Protein AF-A0A7Y6Y2T9-F1 (afdb_monomer_lite)

Foldseek 3Di:
DPVVVVVVVVVVVVVVVVVVVVVVVVVVVVVVVVVVVVVVVVVVVVVVVVVVVVVVVVVVVVVVVVVVVVVVVVVVVLVVVLVVLVVVLVVLVVQLVVCVVVVNDCPHPVNVVSVVVNVVSVVVSVVSDD

Radius of gyration: 46.27 Å; chains: 1; bounding box: 93×31×123 Å

Structure (mmCIF, N/CA/C/O backbone):
data_AF-A0A7Y6Y2T9-F1
#
_entry.id   AF-A0A7Y6Y2T9-F1
#
loop_
_atom_site.group_PDB
_atom_site.id
_atom_site.type_symbol
_atom_site.label_atom_id
_atom_site.label_alt_id
_atom_site.label_comp_id
_atom_site.label_asym_id
_atom_site.label_entity_id
_atom_site.label_seq_id
_atom_site.pdbx_PDB_ins_code
_atom_site.Cartn_x
_atom_site.Cartn_y
_atom_site.Cartn_z
_atom_site.occupancy
_atom_site.B_iso_or_equiv
_atom_site.auth_seq_id
_atom_site.auth_comp_id
_atom_site.auth_asym_id
_atom_site.auth_atom_id
_atom_site.pdbx_PDB_model_num
ATOM 1 N N . MET A 1 1 ? 58.666 22.215 -73.761 1.00 49.84 1 MET A N 1
ATOM 2 C CA . MET A 1 1 ? 58.352 21.334 -72.612 1.00 49.84 1 MET A CA 1
ATOM 3 C C . MET A 1 1 ? 57.635 22.108 -71.492 1.00 49.84 1 MET A C 1
ATOM 5 O O . MET A 1 1 ? 58.223 22.338 -70.449 1.00 49.84 1 MET A O 1
ATOM 9 N N . ARG A 1 2 ? 56.388 22.570 -71.685 1.00 51.31 2 ARG A N 1
ATOM 10 C CA . ARG A 1 2 ? 55.619 23.278 -70.624 1.00 51.31 2 ARG A CA 1
ATOM 11 C C . ARG A 1 2 ? 54.288 22.607 -70.254 1.00 51.31 2 ARG A C 1
ATOM 13 O O . ARG A 1 2 ? 53.759 22.873 -69.186 1.00 51.31 2 ARG A O 1
ATOM 20 N N . TYR A 1 3 ? 53.794 21.682 -71.077 1.00 51.81 3 TYR A N 1
ATOM 21 C CA . TYR A 1 3 ? 52.512 21.001 -70.852 1.00 51.81 3 TYR A CA 1
ATOM 22 C C . TYR A 1 3 ? 52.585 19.809 -69.883 1.00 51.81 3 TYR A C 1
ATOM 24 O O . TYR A 1 3 ? 51.581 19.461 -69.273 1.00 51.81 3 TYR A O 1
ATOM 32 N N . ALA A 1 4 ? 53.769 19.220 -69.675 1.00 56.66 4 ALA A N 1
ATOM 33 C CA . ALA A 1 4 ? 53.930 18.073 -68.776 1.00 56.66 4 ALA A CA 1
ATOM 34 C C . ALA A 1 4 ? 53.743 18.435 -67.288 1.00 56.66 4 ALA A C 1
ATOM 36 O O . ALA A 1 4 ? 53.285 17.609 -66.508 1.00 56.66 4 ALA A O 1
ATOM 37 N N . SER A 1 5 ? 54.047 19.677 -66.891 1.00 58.44 5 SER A N 1
ATOM 38 C CA . SER A 1 5 ? 53.971 20.107 -65.487 1.00 58.44 5 SER A CA 1
ATOM 39 C C . SER A 1 5 ? 52.534 20.402 -65.032 1.00 58.44 5 SER A C 1
ATOM 41 O O . SER A 1 5 ? 52.170 20.06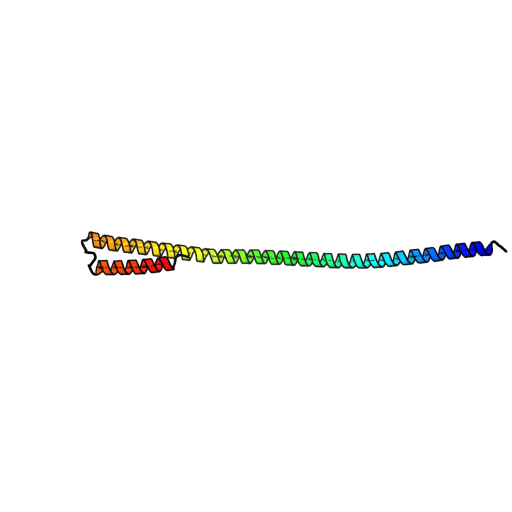2 -63.909 1.00 58.44 5 SER A O 1
ATOM 43 N N . ALA A 1 6 ? 51.689 20.944 -65.916 1.00 59.59 6 ALA A N 1
ATOM 44 C CA . ALA A 1 6 ? 50.287 21.232 -65.603 1.00 59.59 6 ALA A CA 1
ATOM 45 C C . ALA A 1 6 ? 49.435 19.955 -65.478 1.00 59.59 6 ALA A C 1
ATOM 47 O O . ALA A 1 6 ? 48.591 19.863 -64.590 1.00 59.59 6 ALA A O 1
ATOM 48 N N . ALA A 1 7 ? 49.687 18.950 -66.325 1.00 60.97 7 ALA A N 1
ATOM 49 C CA . ALA A 1 7 ? 48.989 17.667 -66.251 1.00 60.97 7 ALA A CA 1
ATOM 50 C C . ALA A 1 7 ? 49.335 16.897 -64.965 1.00 60.97 7 ALA A C 1
ATOM 52 O O . ALA A 1 7 ? 48.451 16.309 -64.346 1.00 60.97 7 ALA A O 1
ATOM 53 N N . LEU A 1 8 ? 50.600 16.962 -64.528 1.00 59.34 8 LEU A N 1
ATOM 54 C CA . LEU A 1 8 ? 51.046 16.331 -63.287 1.00 59.34 8 LEU A CA 1
ATOM 55 C C . LEU A 1 8 ? 50.390 16.984 -62.061 1.00 59.34 8 LEU A C 1
ATOM 57 O O . LEU A 1 8 ? 49.841 16.281 -61.227 1.00 59.34 8 LEU A O 1
ATOM 61 N N . LEU A 1 9 ? 50.364 18.321 -61.988 1.00 60.91 9 LEU A N 1
ATOM 62 C CA . LEU A 1 9 ? 49.712 19.062 -60.898 1.00 60.91 9 LEU A CA 1
ATOM 63 C C . LEU A 1 9 ? 48.207 18.774 -60.801 1.00 60.91 9 LEU A C 1
ATOM 65 O O . LEU A 1 9 ? 47.683 18.614 -59.701 1.00 60.91 9 LEU A O 1
ATOM 69 N N . CYS A 1 10 ? 47.522 18.671 -61.942 1.00 61.00 10 CYS A N 1
ATOM 70 C CA . CYS A 1 10 ? 46.091 18.372 -61.979 1.00 61.00 10 CYS A CA 1
ATOM 71 C C . CYS A 1 10 ? 45.798 16.932 -61.518 1.00 61.00 10 CYS A C 1
ATOM 73 O O . CYS A 1 10 ? 44.870 16.706 -60.744 1.00 61.00 10 CYS A O 1
ATOM 75 N N . ALA A 1 11 ? 46.628 15.963 -61.923 1.00 61.50 11 ALA A N 1
ATOM 76 C CA . ALA A 1 11 ? 46.507 14.576 -61.480 1.00 61.50 11 ALA A CA 1
ATOM 77 C C . ALA A 1 11 ? 46.762 14.424 -59.970 1.00 61.50 11 ALA A C 1
ATOM 79 O O . ALA A 1 11 ? 46.001 13.734 -59.294 1.00 61.50 11 ALA A O 1
ATOM 80 N N . THR A 1 12 ? 47.770 15.110 -59.421 1.00 61.84 12 THR A N 1
ATOM 81 C CA . THR A 1 12 ? 48.061 15.058 -57.981 1.00 61.84 12 THR A CA 1
ATOM 82 C C . THR A 1 12 ? 46.938 15.686 -57.155 1.00 61.84 12 THR A C 1
ATOM 84 O O . THR A 1 12 ? 46.525 15.092 -56.166 1.00 61.84 12 THR A O 1
ATOM 87 N N . LEU A 1 13 ? 46.388 16.830 -57.584 1.00 59.00 13 LEU A N 1
ATOM 88 C CA . LEU A 1 13 ? 45.273 17.501 -56.896 1.00 59.00 13 LEU A CA 1
ATOM 89 C C . LEU A 1 13 ? 43.987 16.664 -56.889 1.00 59.00 13 LEU A C 1
ATOM 91 O O . LEU A 1 13 ? 43.281 16.621 -55.881 1.00 59.00 13 LEU A O 1
ATOM 95 N N . MET A 1 14 ? 43.688 15.983 -57.998 1.00 62.28 14 MET A N 1
ATOM 96 C CA . MET A 1 14 ? 42.540 15.077 -58.075 1.00 62.28 14 MET A CA 1
ATOM 97 C C . MET A 1 14 ? 42.717 13.879 -57.133 1.00 62.28 14 MET A C 1
ATOM 99 O O . MET A 1 14 ? 41.784 13.543 -56.409 1.00 62.28 14 MET A O 1
ATOM 103 N N . PHE A 1 15 ? 43.916 13.288 -57.080 1.00 56.91 15 PHE A N 1
ATOM 104 C CA . PHE A 1 15 ? 44.201 12.113 -56.250 1.00 56.91 15 PHE A CA 1
ATOM 105 C C . PHE A 1 15 ? 44.190 12.431 -54.745 1.00 56.91 15 PHE A C 1
ATOM 107 O O . PHE A 1 15 ? 43.646 11.662 -53.949 1.00 56.91 15 PHE A O 1
ATOM 114 N N . THR A 1 16 ? 44.738 13.585 -54.344 1.00 60.19 16 THR A N 1
ATOM 115 C CA . THR A 1 16 ? 44.736 14.020 -52.937 1.00 60.19 16 THR A CA 1
ATOM 116 C C . THR A 1 16 ? 43.336 14.369 -52.445 1.00 60.19 16 THR A C 1
ATOM 118 O O . THR A 1 16 ? 42.996 14.035 -51.314 1.00 60.19 16 THR A O 1
ATOM 121 N N . ASN A 1 17 ? 42.497 14.980 -53.291 1.00 57.41 17 ASN A N 1
ATOM 122 C CA . ASN A 1 17 ? 41.111 15.265 -52.923 1.00 57.41 17 ASN A CA 1
ATOM 123 C C . ASN A 1 17 ? 40.297 13.977 -52.773 1.00 57.41 17 ASN A C 1
ATOM 125 O O . ASN A 1 17 ? 39.601 13.823 -51.776 1.00 57.41 17 ASN A O 1
ATOM 129 N N . THR A 1 18 ? 40.412 13.019 -53.698 1.00 61.59 18 THR A N 1
ATOM 130 C CA . THR A 1 18 ? 39.687 11.741 -53.580 1.00 61.59 18 THR A CA 1
ATOM 131 C C . THR A 1 18 ? 40.078 10.944 -52.337 1.00 61.59 18 THR A C 1
ATOM 133 O O . THR A 1 18 ? 39.211 10.331 -51.723 1.00 61.59 18 THR A O 1
ATOM 136 N N . ALA A 1 19 ? 41.354 10.979 -51.937 1.00 62.91 19 ALA A N 1
ATOM 137 C CA . ALA A 1 19 ? 41.813 10.310 -50.722 1.00 62.91 19 ALA A CA 1
ATOM 138 C C . ALA A 1 19 ? 41.247 10.969 -49.451 1.00 62.91 19 ALA A C 1
ATOM 140 O O . ALA A 1 19 ? 40.747 10.264 -48.580 1.00 62.91 19 ALA A O 1
ATOM 141 N N . ALA A 1 20 ? 41.241 12.305 -49.379 1.00 59.50 20 ALA A N 1
ATOM 142 C CA . ALA A 1 20 ? 40.672 13.0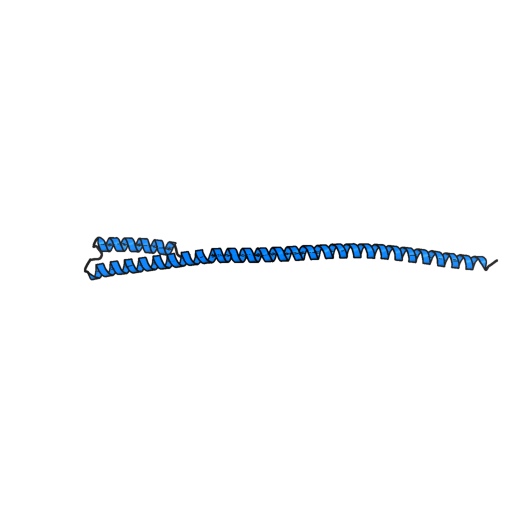37 -48.247 1.00 59.50 20 ALA A CA 1
ATOM 143 C C . ALA A 1 20 ? 39.148 12.839 -48.120 1.00 59.50 20 ALA A C 1
ATOM 145 O O . ALA A 1 20 ? 38.646 12.658 -47.014 1.00 59.50 20 ALA A O 1
ATOM 146 N N . PHE A 1 21 ? 38.413 12.807 -49.240 1.00 60.97 21 PHE A N 1
ATOM 147 C CA . PHE A 1 21 ? 36.974 12.507 -49.233 1.00 60.97 21 PHE A CA 1
ATOM 148 C C . PHE A 1 21 ? 36.672 11.056 -48.821 1.00 60.97 21 PHE A C 1
ATOM 150 O O . PHE A 1 21 ? 35.697 10.814 -48.109 1.00 60.97 21 PHE A O 1
ATOM 157 N N . ALA A 1 22 ? 37.502 10.090 -49.227 1.00 65.06 22 ALA A N 1
ATOM 158 C CA . ALA A 1 22 ? 37.354 8.694 -48.814 1.00 65.06 22 ALA A CA 1
ATOM 159 C C . ALA A 1 22 ? 37.636 8.496 -47.313 1.00 65.06 22 ALA A C 1
ATOM 161 O O . ALA A 1 22 ? 36.941 7.729 -46.653 1.00 65.06 22 ALA A O 1
ATOM 162 N N . GLU A 1 23 ? 38.613 9.218 -46.758 1.00 65.75 23 GLU A N 1
ATOM 163 C CA . GLU A 1 23 ? 38.936 9.180 -45.327 1.00 65.75 23 GLU A CA 1
ATOM 164 C C . GLU A 1 23 ? 37.803 9.769 -44.467 1.00 65.75 23 GLU A C 1
ATOM 166 O O . GLU A 1 23 ? 37.469 9.216 -43.418 1.00 65.75 23 GLU A O 1
ATOM 171 N N . THR A 1 24 ? 37.140 10.832 -44.941 1.00 71.62 24 THR A N 1
ATOM 172 C CA . THR A 1 24 ? 35.942 11.374 -44.276 1.00 71.62 24 THR A CA 1
ATOM 173 C C . THR A 1 24 ? 34.734 10.437 -44.366 1.00 71.62 24 THR A C 1
ATOM 175 O O . THR A 1 24 ? 34.024 10.282 -43.377 1.00 71.62 24 THR A O 1
ATOM 178 N N . ASP A 1 25 ? 34.530 9.760 -45.502 1.00 82.75 25 ASP A N 1
ATOM 179 C CA . ASP A 1 25 ? 33.420 8.812 -45.696 1.00 82.75 25 ASP A CA 1
ATOM 180 C C . ASP A 1 25 ? 33.563 7.572 -44.792 1.00 82.75 25 ASP A C 1
ATOM 182 O O . ASP A 1 25 ? 32.590 7.091 -44.212 1.00 82.75 25 ASP A O 1
ATOM 186 N N . GLU A 1 26 ? 34.788 7.080 -44.594 1.00 84.00 26 GLU A N 1
ATOM 187 C CA . GLU A 1 26 ? 35.047 5.941 -43.707 1.00 84.00 26 GLU A CA 1
ATOM 188 C C . GLU A 1 26 ? 34.901 6.311 -42.220 1.00 84.00 26 GLU A C 1
ATOM 190 O O . GLU A 1 26 ? 34.349 5.539 -41.430 1.00 84.00 26 GLU A O 1
ATOM 195 N N . ALA A 1 27 ? 35.324 7.521 -41.835 1.00 84.69 27 ALA A N 1
ATOM 196 C CA . ALA A 1 27 ? 35.116 8.044 -40.485 1.00 84.69 27 ALA A CA 1
ATOM 197 C C . ALA A 1 27 ? 33.622 8.242 -40.169 1.00 84.69 27 ALA A C 1
ATOM 199 O O . ALA A 1 27 ? 33.168 7.905 -39.070 1.00 84.69 27 ALA A O 1
ATOM 200 N N . ASP A 1 28 ? 32.845 8.733 -41.137 1.00 90.12 28 ASP A N 1
ATOM 201 C CA . ASP A 1 28 ? 31.400 8.899 -40.996 1.00 90.12 28 ASP A CA 1
ATOM 202 C C . ASP A 1 28 ? 30.682 7.545 -40.901 1.00 90.12 28 ASP A C 1
ATOM 204 O O . ASP A 1 28 ? 29.834 7.372 -40.022 1.00 90.12 28 ASP A O 1
ATOM 208 N N . LYS A 1 29 ? 31.072 6.539 -41.699 1.00 90.88 29 LYS A N 1
ATOM 209 C CA . LYS A 1 29 ? 30.551 5.163 -41.570 1.00 90.88 29 LYS A CA 1
ATOM 210 C C . LYS A 1 29 ? 30.843 4.555 -40.204 1.00 90.88 29 LYS A C 1
ATOM 212 O O . LYS A 1 29 ? 29.938 4.002 -39.580 1.00 90.88 29 LYS A O 1
ATOM 217 N N . ALA A 1 30 ? 32.074 4.686 -39.707 1.00 91.88 30 ALA A N 1
ATOM 218 C CA . ALA A 1 30 ? 32.440 4.186 -38.384 1.00 91.88 30 ALA A CA 1
ATOM 219 C C . ALA A 1 30 ? 31.601 4.853 -37.282 1.00 91.88 30 ALA A C 1
ATOM 221 O O . ALA A 1 30 ? 31.134 4.195 -36.350 1.00 91.88 30 ALA A O 1
ATOM 222 N N . ARG A 1 31 ? 31.348 6.159 -37.408 1.00 93.81 31 ARG A N 1
ATOM 223 C CA . ARG A 1 31 ? 30.512 6.907 -36.468 1.00 93.81 31 ARG A CA 1
ATOM 224 C C . ARG A 1 31 ? 29.040 6.499 -36.542 1.00 93.81 31 ARG A C 1
ATOM 226 O O . ARG A 1 31 ? 28.409 6.376 -35.493 1.00 93.81 31 ARG A O 1
ATOM 233 N N . ILE A 1 32 ? 28.504 6.271 -37.741 1.00 94.25 32 ILE A N 1
ATOM 234 C CA . ILE A 1 32 ? 27.144 5.751 -37.938 1.00 94.25 32 ILE A CA 1
ATOM 235 C C . ILE A 1 32 ? 27.014 4.381 -37.274 1.00 94.25 32 ILE A C 1
ATOM 237 O O . ILE A 1 32 ? 26.095 4.196 -36.482 1.00 94.25 32 ILE A O 1
ATOM 241 N N . GLN A 1 33 ? 27.969 3.474 -37.491 1.00 95.19 33 GLN A N 1
ATOM 242 C CA . GLN A 1 33 ? 27.944 2.142 -36.884 1.00 95.19 33 GLN A CA 1
ATOM 243 C C . GLN A 1 33 ? 27.925 2.208 -35.349 1.00 95.19 33 GLN A C 1
ATOM 245 O O . GLN A 1 33 ? 27.110 1.548 -34.708 1.00 95.19 33 GLN A O 1
ATOM 250 N N . ILE A 1 34 ? 28.763 3.060 -34.745 1.00 95.88 34 ILE A N 1
ATOM 251 C CA . ILE A 1 34 ? 28.774 3.259 -33.286 1.00 95.88 34 ILE A CA 1
ATOM 252 C C . ILE A 1 34 ? 27.414 3.767 -32.790 1.00 95.88 34 ILE A C 1
ATOM 254 O O . ILE A 1 34 ? 26.915 3.306 -31.762 1.00 95.88 34 ILE A O 1
ATOM 258 N N . LEU A 1 35 ? 26.804 4.717 -33.502 1.00 96.12 35 LEU A N 1
ATOM 259 C CA . LEU A 1 35 ? 25.488 5.244 -33.142 1.00 96.12 35 LEU A CA 1
ATOM 260 C C . LEU A 1 35 ? 24.391 4.182 -33.293 1.00 96.12 35 LEU A C 1
ATOM 262 O O . LEU A 1 35 ? 23.504 4.103 -32.443 1.00 96.12 35 LEU A O 1
ATOM 266 N N . GLU A 1 36 ? 24.446 3.342 -34.324 1.00 96.44 36 GLU A N 1
ATOM 267 C CA . GLU A 1 36 ? 23.510 2.231 -34.523 1.00 96.44 36 GLU A CA 1
ATOM 268 C C . GLU A 1 36 ? 23.616 1.180 -33.410 1.00 96.44 36 GLU A C 1
ATOM 270 O O . GLU A 1 36 ? 22.590 0.728 -32.880 1.00 96.44 36 GLU A O 1
ATOM 275 N N . ASP A 1 37 ? 24.836 0.857 -32.985 1.00 96.94 37 ASP A N 1
ATOM 276 C CA . ASP A 1 37 ? 25.091 -0.048 -31.864 1.00 96.94 37 ASP A CA 1
ATOM 277 C C . ASP A 1 37 ? 24.547 0.540 -30.553 1.00 96.94 37 ASP A C 1
ATOM 279 O O . ASP A 1 37 ? 23.828 -0.137 -29.809 1.00 96.94 37 ASP A O 1
ATOM 283 N N . GLN A 1 38 ? 24.799 1.829 -30.297 1.00 97.31 38 GLN A N 1
ATOM 284 C CA . GLN A 1 38 ? 24.260 2.541 -29.133 1.00 97.31 38 GLN A CA 1
ATOM 285 C C . GLN A 1 38 ? 22.728 2.574 -29.140 1.00 97.31 38 GLN A C 1
ATOM 287 O O . GLN A 1 38 ? 22.095 2.303 -28.118 1.00 97.31 38 GLN A O 1
ATOM 292 N N . VAL A 1 39 ? 22.104 2.855 -30.286 1.00 97.50 39 VAL A N 1
ATOM 293 C CA . VAL A 1 39 ? 20.642 2.838 -30.433 1.00 97.50 39 VAL A CA 1
ATOM 294 C C . VAL A 1 39 ? 20.087 1.443 -30.158 1.00 97.50 39 VAL A C 1
ATOM 296 O O . VAL A 1 39 ? 19.041 1.308 -29.518 1.00 97.50 39 VAL A O 1
ATOM 299 N N . THR A 1 40 ? 20.773 0.397 -30.611 1.00 97.56 40 THR A N 1
ATOM 300 C CA . THR A 1 40 ? 20.365 -0.991 -30.376 1.00 97.56 40 THR A CA 1
ATOM 301 C C . THR A 1 40 ? 20.430 -1.347 -28.892 1.00 97.56 40 THR A C 1
ATOM 303 O O . THR A 1 40 ? 19.459 -1.883 -28.349 1.00 97.56 40 THR A O 1
ATOM 306 N N . GLN A 1 41 ? 21.514 -0.972 -28.210 1.00 97.25 41 GLN A N 1
ATOM 307 C CA . GLN A 1 41 ? 21.663 -1.158 -26.765 1.00 97.25 41 GLN A CA 1
ATOM 308 C C . GLN A 1 41 ? 20.594 -0.387 -25.982 1.00 97.25 41 GLN A C 1
ATOM 310 O O . GLN A 1 41 ? 19.915 -0.961 -25.130 1.00 97.25 41 GLN A O 1
ATOM 315 N N . LEU A 1 42 ? 20.361 0.884 -26.320 1.00 97.75 42 LEU A N 1
ATOM 316 C CA . LEU A 1 42 ? 19.331 1.704 -25.679 1.00 97.75 42 LEU A CA 1
ATOM 317 C C . LEU A 1 42 ? 17.925 1.130 -25.889 1.00 97.75 42 LEU A C 1
ATOM 319 O O . LEU A 1 42 ? 17.121 1.113 -24.959 1.00 97.75 42 LEU A O 1
ATOM 323 N N . LYS A 1 43 ? 17.614 0.602 -27.078 1.00 97.19 43 LYS A N 1
ATOM 324 C CA . LYS A 1 43 ? 16.333 -0.079 -27.331 1.00 97.19 43 LYS A CA 1
ATOM 325 C C . LYS A 1 43 ? 16.163 -1.319 -26.456 1.00 97.19 43 LYS A C 1
ATOM 327 O O . LYS A 1 43 ? 15.059 -1.556 -25.963 1.00 97.19 43 LYS A O 1
ATOM 332 N N . ALA A 1 44 ? 17.220 -2.109 -26.276 1.00 97.31 44 ALA A N 1
ATOM 333 C CA . ALA A 1 44 ? 17.188 -3.273 -25.396 1.00 97.31 44 ALA A CA 1
ATOM 334 C C . ALA A 1 44 ? 16.961 -2.855 -23.936 1.00 97.31 44 ALA A C 1
ATOM 336 O O . ALA A 1 44 ? 16.089 -3.410 -23.267 1.00 97.31 44 ALA A O 1
ATOM 337 N N . GLU A 1 45 ? 17.656 -1.814 -23.480 1.00 97.69 45 GLU A N 1
ATOM 338 C CA . GLU A 1 45 ? 17.530 -1.308 -22.115 1.00 97.69 45 GLU A CA 1
ATOM 339 C C . GLU A 1 45 ? 16.140 -0.717 -21.843 1.00 97.69 45 GLU A C 1
ATOM 341 O O . GLU A 1 45 ? 15.524 -1.023 -20.825 1.00 97.69 45 GLU A O 1
ATOM 346 N N . VAL A 1 46 ? 15.565 0.030 -22.791 1.00 97.88 46 VAL A N 1
ATOM 347 C CA . VAL A 1 46 ? 14.179 0.523 -22.687 1.00 97.88 46 VAL A CA 1
ATOM 348 C C . VAL A 1 46 ? 13.182 -0.632 -22.579 1.00 97.88 46 VAL A C 1
ATOM 350 O O . VAL A 1 46 ? 12.235 -0.556 -21.796 1.00 97.88 46 VAL A O 1
ATOM 353 N N . ARG A 1 47 ? 13.370 -1.717 -23.344 1.00 97.38 47 ARG A N 1
ATOM 354 C CA . ARG A 1 47 ? 12.509 -2.908 -23.235 1.00 97.38 47 ARG A CA 1
ATOM 355 C C . ARG A 1 47 ? 12.644 -3.563 -21.863 1.00 97.38 47 ARG A C 1
ATOM 357 O O . ARG A 1 47 ? 11.624 -3.877 -21.254 1.00 97.38 47 ARG A O 1
ATOM 364 N N . ARG A 1 48 ? 13.874 -3.717 -21.368 1.00 97.88 48 ARG A N 1
ATOM 365 C CA . ARG A 1 48 ? 14.161 -4.269 -20.039 1.00 97.88 48 ARG A CA 1
ATOM 366 C C . ARG A 1 48 ? 13.492 -3.443 -18.941 1.00 97.88 48 ARG A C 1
ATOM 368 O O . ARG A 1 48 ? 12.752 -3.996 -18.135 1.00 97.88 48 ARG A O 1
ATOM 375 N N . LEU A 1 49 ? 13.682 -2.124 -18.959 1.00 97.81 49 LEU A N 1
ATOM 376 C CA . LEU A 1 49 ? 13.085 -1.207 -17.988 1.00 97.81 49 LEU A CA 1
ATOM 377 C C . LEU A 1 49 ? 11.556 -1.261 -18.017 1.00 97.81 49 LEU A C 1
ATOM 379 O O . LEU A 1 49 ? 10.941 -1.328 -16.961 1.00 97.81 49 LEU A O 1
ATOM 383 N N . ARG A 1 50 ? 10.933 -1.313 -19.202 1.00 97.25 50 ARG A N 1
ATOM 384 C CA . ARG A 1 50 ? 9.471 -1.460 -19.321 1.00 97.25 50 ARG A CA 1
ATOM 385 C C . ARG A 1 50 ? 8.955 -2.735 -18.655 1.00 97.25 50 ARG A C 1
ATOM 387 O O . ARG A 1 50 ? 7.943 -2.677 -17.960 1.00 97.25 50 ARG A O 1
ATOM 394 N N . LEU A 1 51 ? 9.643 -3.861 -18.848 1.00 97.06 51 LEU A N 1
ATOM 395 C CA . LEU A 1 51 ? 9.290 -5.121 -18.189 1.00 97.06 51 LEU A CA 1
ATOM 396 C C . LEU A 1 51 ? 9.434 -4.999 -16.668 1.00 97.06 51 LEU A C 1
ATOM 398 O O . LEU A 1 51 ? 8.479 -5.281 -15.949 1.00 97.06 51 LEU A O 1
ATOM 402 N N . THR A 1 52 ? 10.564 -4.475 -16.182 1.00 97.19 52 THR A N 1
ATOM 403 C CA . THR A 1 52 ? 10.781 -4.257 -14.744 1.00 97.19 52 THR A CA 1
ATOM 404 C C . THR A 1 52 ? 9.717 -3.344 -14.133 1.00 97.19 52 THR A C 1
ATOM 406 O O . THR A 1 52 ? 9.182 -3.660 -13.074 1.00 97.19 52 THR A O 1
ATOM 409 N N . THR A 1 53 ? 9.350 -2.243 -14.792 1.00 96.12 53 THR A N 1
ATOM 410 C CA . THR A 1 53 ? 8.290 -1.346 -14.309 1.00 96.12 53 THR A CA 1
ATOM 411 C C . THR A 1 53 ? 6.938 -2.055 -14.243 1.00 96.12 53 THR A C 1
ATOM 413 O O . THR A 1 53 ? 6.221 -1.901 -13.258 1.00 96.12 53 THR A O 1
ATOM 416 N N . SER A 1 54 ? 6.596 -2.866 -15.247 1.00 96.12 54 SER A N 1
ATOM 417 C CA . SER A 1 54 ? 5.348 -3.639 -15.249 1.00 96.12 54 SER A CA 1
ATOM 418 C C . SER A 1 54 ? 5.299 -4.661 -14.107 1.00 96.12 54 SER A C 1
ATOM 420 O O . SER A 1 54 ? 4.272 -4.813 -13.441 1.00 96.12 54 SER A O 1
ATOM 422 N N . GLU A 1 55 ? 6.409 -5.351 -13.845 1.00 96.75 55 GLU A N 1
ATOM 423 C CA . GLU A 1 55 ? 6.527 -6.292 -12.727 1.00 96.75 55 GLU A CA 1
ATOM 424 C C . GLU A 1 55 ? 6.427 -5.578 -11.375 1.00 96.75 55 GLU A C 1
ATOM 426 O O . GLU A 1 55 ? 5.692 -6.024 -10.493 1.00 96.75 55 GLU A O 1
ATOM 431 N N . MET A 1 56 ? 7.114 -4.443 -11.217 1.00 96.25 56 MET A N 1
ATOM 432 C CA . MET A 1 56 ? 7.041 -3.623 -10.006 1.00 96.25 56 MET A CA 1
ATOM 433 C C . MET A 1 56 ? 5.622 -3.113 -9.753 1.00 96.25 56 MET A C 1
ATOM 435 O O . MET A 1 56 ? 5.147 -3.201 -8.624 1.00 96.25 56 MET A O 1
ATOM 439 N N . GLN A 1 57 ? 4.919 -2.651 -10.790 1.00 96.69 57 GLN A N 1
ATOM 440 C CA . GLN A 1 57 ? 3.530 -2.210 -10.667 1.00 96.69 57 GLN A CA 1
ATOM 441 C C . GLN A 1 57 ? 2.611 -3.357 -10.235 1.00 96.69 57 GLN A C 1
ATOM 443 O O . GLN A 1 57 ? 1.740 -3.174 -9.386 1.00 96.69 57 GLN A O 1
ATOM 448 N N . THR A 1 58 ? 2.827 -4.555 -10.780 1.00 96.19 58 THR A N 1
ATOM 449 C CA . THR A 1 58 ? 2.065 -5.750 -10.392 1.00 96.19 58 THR A CA 1
ATOM 450 C C . THR A 1 58 ? 2.291 -6.089 -8.919 1.00 96.19 58 THR A C 1
ATOM 452 O O . THR A 1 58 ? 1.328 -6.311 -8.187 1.00 96.19 58 THR A O 1
ATOM 455 N N . ARG A 1 59 ? 3.548 -6.062 -8.458 1.00 95.44 59 ARG A N 1
ATOM 456 C CA . ARG A 1 59 ? 3.890 -6.292 -7.045 1.00 95.44 59 ARG A CA 1
ATOM 457 C C . ARG A 1 59 ? 3.303 -5.220 -6.128 1.00 95.44 59 ARG A C 1
ATOM 459 O O . ARG A 1 59 ? 2.782 -5.560 -5.075 1.00 95.44 59 ARG A O 1
ATOM 466 N N . LEU A 1 60 ? 3.338 -3.950 -6.532 1.00 95.94 60 LEU A N 1
ATOM 467 C CA . LEU A 1 60 ? 2.706 -2.855 -5.788 1.00 95.94 60 LEU A CA 1
ATOM 468 C C . LEU A 1 60 ? 1.203 -3.080 -5.622 1.00 95.94 60 LEU A C 1
ATOM 470 O O . LEU A 1 60 ? 0.681 -2.948 -4.519 1.00 95.94 60 LEU A O 1
ATOM 474 N N . ASN A 1 61 ? 0.518 -3.476 -6.694 1.00 95.62 61 ASN A N 1
ATOM 475 C CA . ASN A 1 61 ? -0.907 -3.782 -6.629 1.00 95.62 61 ASN A CA 1
ATOM 476 C C . ASN A 1 61 ? -1.187 -4.953 -5.672 1.00 95.62 61 ASN A C 1
ATOM 478 O O . ASN A 1 61 ? -2.114 -4.870 -4.875 1.00 95.62 61 ASN A O 1
ATOM 482 N N . GLN A 1 62 ? -0.368 -6.010 -5.702 1.00 95.06 62 GLN A N 1
ATOM 483 C CA . GLN A 1 62 ? -0.492 -7.141 -4.773 1.00 95.06 62 GLN A CA 1
ATOM 484 C C . GLN A 1 62 ? -0.283 -6.720 -3.315 1.00 95.06 62 GLN A C 1
ATOM 486 O O . GLN A 1 62 ? -1.080 -7.085 -2.457 1.00 95.06 62 GLN A O 1
ATOM 491 N N . VAL A 1 63 ? 0.752 -5.925 -3.035 1.00 94.94 63 VAL A N 1
ATOM 492 C CA . VAL A 1 63 ? 1.018 -5.409 -1.684 1.00 94.94 63 VAL A CA 1
ATOM 493 C C . VAL A 1 63 ? -0.134 -4.535 -1.196 1.00 94.94 63 VAL A C 1
ATOM 495 O O . VAL A 1 63 ? -0.542 -4.674 -0.050 1.00 94.94 63 VAL A O 1
ATOM 498 N N . ASN A 1 64 ? -0.702 -3.684 -2.054 1.00 93.38 64 ASN A N 1
ATOM 499 C CA . ASN A 1 64 ? -1.854 -2.857 -1.689 1.00 93.38 64 ASN A CA 1
ATOM 500 C C . ASN A 1 64 ? -3.095 -3.692 -1.357 1.00 93.38 64 ASN A C 1
ATOM 502 O O . ASN A 1 64 ? -3.798 -3.359 -0.408 1.00 93.38 64 ASN A O 1
ATOM 506 N N . ILE A 1 65 ? -3.352 -4.770 -2.104 1.00 92.94 65 ILE A N 1
ATOM 507 C CA . ILE A 1 65 ? -4.449 -5.701 -1.801 1.00 92.94 65 ILE A CA 1
ATOM 508 C C . ILE A 1 65 ? -4.213 -6.356 -0.439 1.00 92.94 65 ILE A C 1
ATOM 510 O O . ILE A 1 65 ? -5.080 -6.286 0.420 1.00 92.94 65 ILE A O 1
ATOM 514 N N . ILE A 1 66 ? -3.016 -6.901 -0.201 1.00 91.31 66 ILE A N 1
ATOM 515 C CA . ILE A 1 66 ? -2.671 -7.529 1.084 1.00 91.31 66 ILE A CA 1
ATOM 516 C C . ILE A 1 66 ? -2.816 -6.531 2.237 1.00 91.31 66 ILE A C 1
ATOM 518 O O . ILE A 1 66 ? -3.374 -6.861 3.276 1.00 91.31 66 ILE A O 1
ATOM 522 N N . LEU A 1 67 ? -2.330 -5.302 2.064 1.00 90.38 67 LEU A N 1
ATOM 523 C CA . LEU A 1 67 ? -2.413 -4.267 3.089 1.00 90.38 67 LEU A CA 1
ATOM 524 C C . LEU A 1 67 ? -3.867 -3.890 3.387 1.00 90.38 67 LEU A C 1
ATOM 526 O O . LEU A 1 67 ? -4.232 -3.739 4.548 1.00 90.38 67 LEU A O 1
ATOM 530 N N . HIS A 1 68 ? -4.703 -3.786 2.358 1.00 85.88 68 HIS A N 1
ATOM 531 C CA . HIS A 1 68 ? -6.132 -3.569 2.526 1.00 85.88 68 HIS A CA 1
ATOM 532 C C . HIS A 1 68 ? -6.804 -4.741 3.263 1.00 85.88 68 HIS A C 1
ATOM 534 O O . HIS A 1 68 ? -7.535 -4.512 4.226 1.00 85.88 68 HIS A O 1
ATOM 540 N N . ASP A 1 69 ? -6.504 -5.981 2.873 1.00 85.81 69 ASP A N 1
ATOM 541 C CA . ASP A 1 69 ? -7.072 -7.194 3.472 1.00 85.81 69 ASP A CA 1
ATOM 542 C C . ASP A 1 69 ? -6.630 -7.403 4.927 1.00 85.81 69 ASP A C 1
ATOM 544 O O . ASP A 1 69 ? -7.379 -7.977 5.709 1.00 85.81 69 ASP A O 1
ATOM 548 N N . LEU A 1 70 ? -5.446 -6.915 5.313 1.00 82.31 70 LEU A N 1
ATOM 549 C CA . LEU A 1 70 ? -4.977 -6.928 6.703 1.00 82.31 70 LEU A CA 1
ATOM 550 C C . LEU A 1 70 ? -5.587 -5.795 7.542 1.00 82.31 70 LEU A C 1
ATOM 552 O O . LEU A 1 70 ? -5.863 -5.989 8.720 1.00 82.31 70 LEU A O 1
ATOM 556 N N . GLN A 1 71 ? -5.834 -4.624 6.948 1.00 79.81 71 GLN A N 1
ATOM 557 C CA . GLN A 1 71 ? -6.385 -3.468 7.665 1.00 79.81 71 GLN A CA 1
ATOM 558 C C . GLN A 1 71 ? -7.890 -3.562 7.935 1.00 79.81 71 GLN A C 1
ATOM 560 O O . GLN A 1 71 ? -8.376 -2.960 8.891 1.00 79.81 71 GLN A O 1
ATOM 565 N N . GLN A 1 72 ? -8.655 -4.247 7.083 1.00 77.50 72 GLN A N 1
ATOM 566 C CA . GLN A 1 72 ? -10.096 -4.415 7.294 1.00 77.50 72 GLN A CA 1
ATOM 567 C C . GLN A 1 72 ? -10.458 -5.193 8.572 1.00 77.50 72 GLN A C 1
ATOM 569 O O . GLN A 1 72 ? -11.273 -4.673 9.336 1.00 77.50 72 GLN A O 1
ATOM 574 N N . PRO A 1 73 ? -9.892 -6.387 8.839 1.00 72.31 73 PRO A N 1
ATOM 575 C CA . PRO A 1 73 ? -10.213 -7.144 10.044 1.00 72.31 73 PRO A CA 1
ATOM 576 C C . PRO A 1 73 ? -9.748 -6.419 11.305 1.00 72.31 73 PRO A C 1
ATOM 578 O O . PRO A 1 73 ? -10.517 -6.339 12.249 1.00 72.31 73 PRO A O 1
ATOM 581 N N . GLU A 1 74 ? -8.572 -5.787 11.299 1.00 70.75 74 GLU A N 1
ATOM 582 C CA . GLU A 1 74 ? -8.085 -5.026 12.459 1.00 70.75 74 GLU A CA 1
ATOM 583 C C . GLU A 1 74 ? -9.026 -3.862 12.817 1.00 70.75 74 GLU A C 1
ATOM 585 O O . GLU A 1 74 ? -9.359 -3.650 13.980 1.00 70.75 74 GLU A O 1
ATOM 590 N N . LYS A 1 75 ? -9.539 -3.132 11.817 1.00 69.50 75 LYS A N 1
ATOM 591 C CA . LYS A 1 75 ? -10.537 -2.074 12.054 1.00 69.50 75 LYS A CA 1
ATOM 592 C C . LYS A 1 75 ? -11.873 -2.620 12.549 1.00 69.50 75 LYS A C 1
ATOM 594 O O . LYS A 1 75 ? -12.522 -1.958 13.355 1.00 69.50 75 LYS A O 1
ATOM 599 N N . ALA A 1 76 ? -12.297 -3.778 12.045 1.00 71.62 76 ALA A N 1
ATOM 600 C CA . ALA A 1 76 ? -13.530 -4.420 12.481 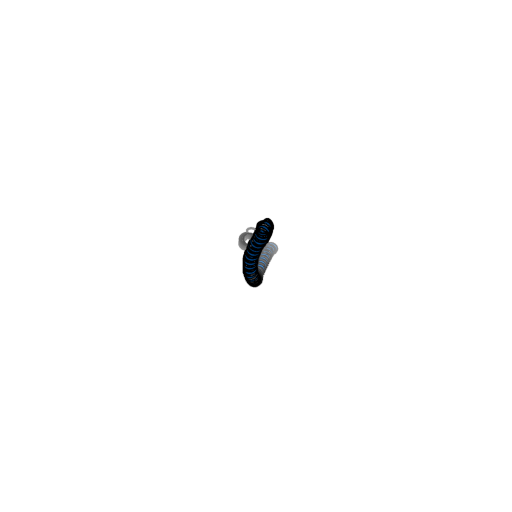1.00 71.62 76 ALA A CA 1
ATOM 601 C C . ALA A 1 76 ? -13.411 -4.905 13.933 1.00 71.62 76 ALA A C 1
ATOM 603 O O . ALA A 1 76 ? -14.272 -4.590 14.742 1.00 71.62 76 ALA A O 1
ATOM 604 N N . GLU A 1 77 ? -12.308 -5.565 14.285 1.00 74.25 77 GLU A N 1
ATOM 605 C CA . GLU A 1 77 ? -12.040 -6.046 15.643 1.00 74.25 77 GLU A CA 1
ATOM 606 C C . GLU A 1 77 ? -11.954 -4.894 16.649 1.00 74.25 77 GLU A C 1
ATOM 608 O O . GLU A 1 77 ? -12.590 -4.952 17.698 1.00 74.25 77 GLU A O 1
ATOM 613 N N . LEU A 1 78 ? -11.256 -3.801 16.317 1.00 75.25 78 LEU A N 1
ATOM 614 C CA . LEU A 1 78 ? -11.213 -2.610 17.174 1.00 75.25 78 LEU A CA 1
ATOM 615 C C . LEU A 1 78 ? -12.600 -1.972 17.351 1.00 75.25 78 LEU A C 1
ATOM 617 O O . LEU A 1 78 ? -12.947 -1.547 18.452 1.00 75.25 78 LEU A O 1
ATOM 621 N N . SER A 1 79 ? -13.405 -1.930 16.284 1.00 80.62 79 SER A N 1
ATOM 622 C CA . SER A 1 79 ? -14.782 -1.426 16.342 1.00 80.62 79 SER A CA 1
ATOM 623 C C . SER A 1 79 ? -15.685 -2.317 17.201 1.00 80.62 79 SER A C 1
ATOM 625 O O . SER A 1 79 ? -16.518 -1.801 17.947 1.00 80.62 79 SER A O 1
ATOM 627 N N . ASP A 1 80 ? -15.539 -3.637 17.101 1.00 83.44 80 ASP A N 1
ATOM 628 C CA . ASP A 1 80 ? -16.321 -4.605 17.872 1.00 83.44 80 ASP A CA 1
ATOM 629 C C . ASP A 1 80 ? -15.925 -4.577 19.357 1.00 83.44 80 ASP A C 1
ATOM 631 O O . ASP A 1 80 ? -16.794 -4.597 20.230 1.00 83.44 80 ASP A O 1
ATOM 635 N N . GLU A 1 81 ? -14.629 -4.450 19.662 1.00 84.38 81 GLU A N 1
ATOM 636 C CA . GLU A 1 81 ? -14.141 -4.267 21.032 1.00 84.38 81 GLU A CA 1
ATOM 637 C C . GLU A 1 81 ? -14.631 -2.952 21.651 1.00 84.38 81 GLU A C 1
ATOM 639 O O . GLU A 1 81 ? -15.016 -2.932 22.825 1.00 84.38 81 GLU A O 1
ATOM 644 N N . GLU A 1 82 ? -14.651 -1.854 20.888 1.00 85.62 82 GLU A N 1
ATOM 645 C CA . GLU A 1 82 ? -15.187 -0.578 21.367 1.00 85.62 82 GLU A CA 1
ATOM 646 C C . GLU A 1 82 ? -16.694 -0.683 21.650 1.00 85.62 82 GLU A C 1
ATOM 648 O O . GLU A 1 82 ? -17.156 -0.232 22.704 1.00 85.62 82 GLU A O 1
ATOM 653 N N . ALA A 1 83 ? -17.452 -1.334 20.762 1.00 87.44 83 ALA A N 1
ATOM 654 C CA . ALA A 1 83 ? -18.882 -1.561 20.945 1.00 87.44 83 ALA A CA 1
ATOM 655 C C . ALA A 1 83 ? -19.184 -2.428 22.183 1.00 87.44 83 ALA A C 1
ATOM 657 O O . ALA A 1 83 ? -20.059 -2.071 22.978 1.00 87.44 83 ALA A O 1
ATOM 658 N N . ASP A 1 84 ? -18.443 -3.522 22.399 1.00 91.12 84 ASP A N 1
ATOM 659 C CA . ASP A 1 84 ? -18.584 -4.365 23.596 1.00 91.12 84 ASP A CA 1
ATOM 660 C C . ASP A 1 84 ? -18.256 -3.586 24.880 1.00 91.12 84 ASP A C 1
ATOM 662 O O . ASP A 1 84 ? -18.995 -3.651 25.868 1.00 91.12 84 ASP A O 1
ATOM 666 N N . CYS A 1 85 ? -17.195 -2.772 24.864 1.00 90.50 85 CYS A N 1
ATOM 667 C CA . CYS A 1 85 ? -16.814 -1.952 26.016 1.00 90.50 85 CYS A CA 1
ATOM 668 C C . CYS A 1 85 ? -17.897 -0.921 26.370 1.00 90.50 85 CYS A C 1
ATOM 670 O O . CYS A 1 85 ? -18.268 -0.775 27.540 1.00 90.50 85 CYS A O 1
ATOM 672 N N . GLN A 1 86 ? -18.459 -0.244 25.361 1.00 90.56 86 GLN A N 1
ATOM 673 C CA . GLN A 1 86 ? -19.565 0.698 25.547 1.00 90.56 86 GLN A CA 1
ATOM 674 C C . GLN A 1 86 ? -20.824 0.002 26.081 1.00 90.56 86 GLN A C 1
ATOM 676 O O . GLN A 1 86 ? -21.476 0.521 26.993 1.00 90.56 86 GLN A O 1
ATOM 681 N N . GLN A 1 87 ? -21.140 -1.193 25.574 1.00 93.69 87 GLN A N 1
ATOM 682 C CA . GLN A 1 87 ? -22.280 -1.979 26.041 1.00 93.69 87 GLN A CA 1
ATOM 683 C C . GLN A 1 87 ? -22.111 -2.396 27.510 1.00 93.69 87 GLN A C 1
ATOM 685 O O . GLN A 1 87 ? -23.022 -2.200 28.319 1.00 93.69 87 GLN A O 1
ATOM 690 N N . ARG A 1 88 ? -20.925 -2.884 27.895 1.00 92.75 88 ARG A N 1
ATOM 691 C CA . ARG A 1 88 ? -20.605 -3.258 29.284 1.00 92.75 88 ARG A CA 1
ATOM 692 C C . ARG A 1 88 ? -20.695 -2.070 30.243 1.00 92.75 88 ARG A C 1
ATOM 694 O O . ARG A 1 88 ? -21.207 -2.227 31.353 1.00 92.75 88 ARG A O 1
ATOM 701 N N . LEU A 1 89 ? -20.250 -0.881 29.824 1.00 93.38 89 LEU A N 1
ATOM 702 C CA . LEU A 1 89 ? -20.419 0.355 30.598 1.00 93.38 89 LEU A CA 1
ATOM 703 C C . LEU A 1 89 ? -21.898 0.705 30.788 1.00 93.38 89 LEU A C 1
ATOM 705 O O . LEU A 1 89 ? -22.327 0.990 31.910 1.00 93.38 89 LEU A O 1
ATOM 709 N N . ALA A 1 90 ? -22.693 0.645 29.719 1.00 93.19 90 ALA A N 1
ATOM 710 C CA . ALA A 1 90 ? -24.125 0.917 29.783 1.00 93.19 90 ALA A CA 1
ATOM 711 C C . ALA A 1 90 ? -24.851 -0.055 30.732 1.00 93.19 90 ALA A C 1
ATOM 713 O O . ALA A 1 90 ? -25.661 0.374 31.561 1.00 93.19 90 ALA A O 1
ATOM 714 N N . ASP A 1 91 ? -24.524 -1.347 30.675 1.00 93.94 91 ASP A N 1
ATOM 715 C CA . ASP A 1 91 ? -25.120 -2.372 31.536 1.00 93.94 91 ASP A CA 1
ATOM 716 C C . ASP A 1 91 ? -24.715 -2.215 33.010 1.00 93.94 91 ASP A C 1
ATOM 718 O O . ASP A 1 91 ? -25.550 -2.368 33.913 1.00 93.94 91 ASP A O 1
ATOM 722 N N . ALA A 1 92 ? -23.463 -1.837 33.279 1.00 92.88 92 ALA A N 1
ATOM 723 C CA . ALA A 1 92 ? -22.992 -1.5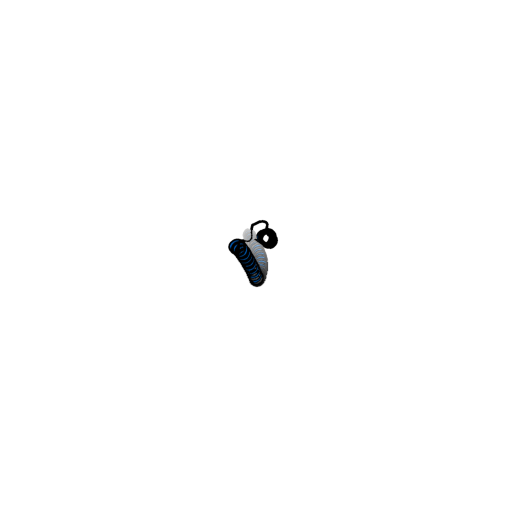45 34.629 1.00 92.88 92 ALA A CA 1
ATOM 724 C C . ALA A 1 92 ? -23.659 -0.283 35.210 1.00 92.88 92 ALA A C 1
ATOM 726 O O . ALA A 1 92 ? -24.127 -0.309 36.354 1.00 92.88 92 ALA A O 1
ATOM 727 N N . HIS A 1 93 ? -23.811 0.788 34.420 1.00 93.38 93 HIS A N 1
ATOM 728 C CA . HIS A 1 93 ? -24.564 1.980 34.828 1.00 93.38 93 HIS A CA 1
ATOM 729 C C . HIS A 1 93 ? -26.027 1.649 35.118 1.00 93.38 93 HIS A C 1
ATOM 731 O O . HIS A 1 93 ? -26.539 2.000 36.179 1.00 93.38 93 HIS A O 1
ATOM 737 N N . LYS A 1 94 ? -26.679 0.889 34.234 1.00 95.62 94 LYS A N 1
ATOM 738 C CA . LYS A 1 94 ? -28.061 0.436 34.425 1.00 95.62 94 LYS A CA 1
ATOM 739 C C . LYS A 1 94 ? -28.220 -0.403 35.693 1.00 95.62 94 LYS A C 1
ATOM 741 O O . LYS A 1 94 ? -29.213 -0.260 36.406 1.00 95.62 94 LYS A O 1
ATOM 746 N N . THR A 1 95 ? -27.250 -1.264 35.996 1.00 94.06 95 THR A N 1
ATOM 747 C CA . THR A 1 95 ? -27.249 -2.080 37.219 1.00 94.06 95 THR A CA 1
ATOM 748 C C . THR A 1 95 ? -27.117 -1.208 38.463 1.00 94.06 95 THR A C 1
ATOM 750 O O . THR A 1 95 ? -27.904 -1.360 39.399 1.00 94.06 95 THR A O 1
ATOM 753 N N . ARG A 1 96 ? -26.185 -0.249 38.458 1.00 93.25 96 ARG A N 1
ATOM 754 C CA . ARG A 1 96 ? -26.034 0.731 39.540 1.00 93.25 96 ARG A CA 1
ATOM 755 C C . ARG A 1 96 ? -27.328 1.513 39.757 1.00 93.25 96 ARG A C 1
ATOM 757 O O . ARG A 1 96 ? -27.811 1.595 40.883 1.00 93.25 96 ARG A O 1
ATOM 764 N N . ASP A 1 97 ? -27.911 2.043 38.688 1.00 93.38 97 ASP A N 1
ATOM 765 C CA . ASP A 1 97 ? -29.123 2.859 38.756 1.00 93.38 97 ASP A CA 1
ATOM 766 C C . ASP A 1 97 ? -30.317 2.032 39.251 1.00 93.38 97 ASP A C 1
ATOM 768 O O . ASP A 1 97 ? -31.112 2.506 40.065 1.00 93.38 97 ASP A O 1
ATOM 772 N N . LYS A 1 98 ? -30.398 0.751 38.860 1.00 94.75 98 LYS A N 1
ATOM 773 C CA . LYS A 1 98 ? -31.381 -0.195 39.399 1.00 94.75 98 LYS A CA 1
ATOM 774 C C . LYS A 1 98 ? -31.202 -0.397 40.904 1.00 94.75 98 LYS A C 1
ATOM 776 O O . LYS A 1 98 ? -32.191 -0.326 41.629 1.00 94.75 98 LYS A O 1
ATOM 781 N N . LEU A 1 99 ? -29.980 -0.607 41.394 1.00 92.88 99 L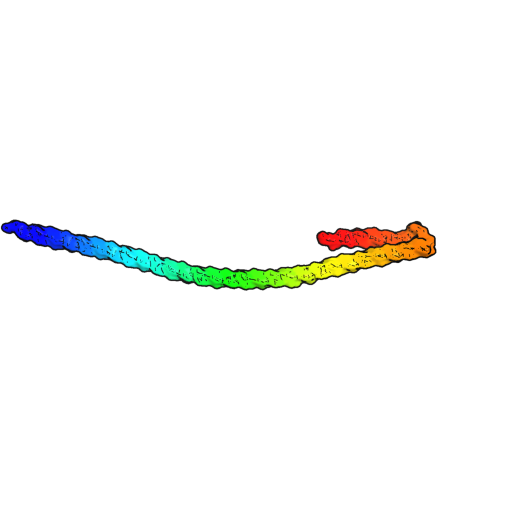EU A N 1
ATOM 782 C CA . LEU A 1 99 ? -29.720 -0.733 42.833 1.00 92.88 99 LEU A CA 1
ATOM 783 C C . LEU A 1 99 ? -30.127 0.544 43.585 1.00 92.88 99 LEU A C 1
ATOM 785 O O . LEU A 1 99 ? -30.843 0.478 44.582 1.00 92.88 99 LEU A O 1
ATOM 789 N N . VAL A 1 100 ? -29.772 1.719 43.068 1.00 92.19 100 VAL A N 1
ATOM 790 C CA . VAL A 1 100 ? -30.188 2.994 43.671 1.00 92.19 100 VAL A CA 1
ATOM 791 C C . VAL A 1 100 ? -31.718 3.129 43.682 1.00 92.19 100 VAL A C 1
ATOM 793 O O . VAL A 1 100 ? -32.289 3.519 44.700 1.00 92.19 100 VAL A O 1
ATOM 796 N N . SER A 1 101 ? -32.405 2.730 42.605 1.00 93.81 101 SER A N 1
ATOM 797 C CA . SER A 1 101 ? -33.876 2.759 42.523 1.00 93.81 101 SER A CA 1
ATOM 798 C C . SER A 1 101 ? -34.570 1.806 43.505 1.00 93.81 101 SER A C 1
ATOM 800 O O . SER A 1 101 ? -35.679 2.082 43.955 1.00 93.81 101 SER A O 1
ATOM 802 N N . LEU A 1 102 ? -33.901 0.714 43.888 1.00 94.44 102 LEU A N 1
ATOM 803 C CA . LEU A 1 102 ? -34.362 -0.227 44.913 1.00 94.44 102 LEU A CA 1
ATOM 804 C C . LEU A 1 102 ? -34.125 0.295 46.344 1.00 94.44 102 LEU A C 1
ATOM 806 O O . LEU A 1 102 ? -34.466 -0.384 47.310 1.00 94.44 102 LEU A O 1
ATOM 810 N N . GLY A 1 103 ? -33.561 1.498 46.494 1.00 93.31 103 GLY A N 1
ATOM 811 C CA . GLY A 1 103 ? -33.315 2.145 47.782 1.00 93.31 103 GLY A CA 1
ATOM 812 C C . GLY A 1 103 ? -31.960 1.809 48.406 1.00 93.31 103 GLY A C 1
ATOM 813 O O . GLY A 1 103 ? -31.698 2.216 49.543 1.00 93.31 103 GLY A O 1
ATOM 814 N N . TYR A 1 104 ? -31.078 1.104 47.688 1.00 92.81 104 TYR A N 1
ATOM 815 C CA . TYR A 1 104 ? -29.711 0.887 48.147 1.00 92.81 104 TYR A CA 1
ATOM 816 C C . TYR A 1 104 ? -28.957 2.220 48.169 1.00 92.81 104 TYR A C 1
ATOM 818 O O . TYR A 1 104 ? -28.839 2.921 47.164 1.00 92.81 104 TYR A O 1
ATOM 826 N N . LYS A 1 105 ? -28.444 2.587 49.346 1.00 90.62 105 LYS A N 1
ATOM 827 C CA . LYS A 1 105 ? -27.646 3.807 49.523 1.00 90.62 105 LYS A CA 1
ATOM 828 C C . LYS A 1 105 ? -26.292 3.660 48.827 1.00 90.62 105 LYS A C 1
ATOM 830 O O . LYS A 1 105 ? -25.784 2.552 48.694 1.00 90.62 105 LYS A O 1
ATOM 835 N N . ALA A 1 106 ? -25.658 4.783 48.492 1.00 84.31 106 ALA A N 1
ATOM 836 C CA . ALA A 1 106 ? -24.336 4.808 47.855 1.00 84.31 106 ALA A CA 1
ATOM 837 C C . ALA A 1 106 ? -23.252 4.020 48.621 1.00 84.31 106 ALA A C 1
ATOM 839 O O . ALA A 1 106 ? -22.341 3.483 48.009 1.00 84.31 106 ALA A O 1
ATOM 840 N N . GLY A 1 107 ? -23.367 3.917 49.951 1.00 87.62 107 GLY A N 1
ATOM 841 C CA . GLY A 1 107 ? -22.456 3.127 50.786 1.00 87.62 107 GLY A CA 1
ATOM 842 C C . GLY A 1 107 ? -22.803 1.638 50.904 1.00 87.62 107 GLY A C 1
ATOM 843 O O . GLY A 1 107 ? -22.150 0.934 51.668 1.00 87.62 107 GLY A O 1
ATOM 844 N N . HIS A 1 108 ? -23.846 1.149 50.225 1.00 92.00 108 HIS A N 1
ATOM 845 C CA . HIS A 1 108 ? -24.192 -0.269 50.251 1.00 92.00 108 HIS A CA 1
ATOM 846 C C . HIS A 1 108 ? -23.126 -1.087 49.504 1.00 92.00 108 HIS A C 1
ATOM 848 O O . HIS A 1 108 ? -22.752 -0.679 48.403 1.00 92.00 108 HIS A O 1
ATOM 854 N N . PRO A 1 109 ? -22.679 -2.245 50.031 1.00 92.38 109 PRO A N 1
ATOM 855 C CA . PRO A 1 109 ? -21.627 -3.052 49.409 1.00 92.38 109 PRO A CA 1
ATOM 856 C C . PRO A 1 109 ? -21.854 -3.323 47.917 1.00 92.38 109 PRO A C 1
ATOM 858 O O . PRO A 1 109 ? -20.942 -3.138 47.123 1.00 92.38 109 PRO A O 1
ATOM 861 N N . ASP A 1 110 ? -23.083 -3.655 47.512 1.00 90.62 110 ASP A N 1
ATOM 862 C CA . ASP A 1 110 ? -23.404 -3.920 46.101 1.00 90.62 110 ASP A CA 1
ATOM 863 C C . ASP A 1 110 ? -23.264 -2.680 45.203 1.00 90.62 110 ASP A C 1
ATOM 865 O O . ASP A 1 110 ? -22.781 -2.778 44.078 1.00 90.62 110 ASP A O 1
ATOM 869 N N . VAL A 1 111 ? -23.639 -1.495 45.699 1.00 90.88 111 VAL A N 1
ATOM 870 C CA . VAL A 1 111 ? -23.510 -0.234 44.947 1.00 90.88 111 VAL A CA 1
ATOM 871 C C . VAL A 1 111 ? -22.043 0.181 44.855 1.00 90.88 111 VAL A C 1
ATOM 873 O O . VAL A 1 111 ? -21.595 0.621 43.794 1.00 90.88 111 VAL A O 1
ATOM 876 N N . VAL A 1 112 ? -21.283 0.000 45.938 1.00 92.69 112 VAL A N 1
ATOM 877 C CA . VAL A 1 112 ? -19.836 0.253 45.970 1.00 92.69 112 VAL A CA 1
ATOM 878 C C . VAL A 1 112 ? -19.114 -0.688 45.006 1.00 92.69 112 VAL A C 1
ATOM 880 O O . VAL A 1 112 ? -18.323 -0.219 44.195 1.00 92.69 112 VAL A O 1
ATOM 883 N N . ASN A 1 113 ? -19.436 -1.983 45.015 1.00 93.50 113 ASN A N 1
ATOM 884 C CA . ASN A 1 113 ? -18.824 -2.973 44.128 1.00 93.50 113 ASN A CA 1
ATOM 885 C C . ASN A 1 113 ? -19.067 -2.645 42.649 1.00 93.50 113 ASN A C 1
ATOM 887 O O . ASN A 1 113 ? -18.127 -2.659 41.858 1.00 93.50 113 ASN A O 1
ATOM 891 N N . VAL A 1 114 ? -20.302 -2.289 42.274 1.00 92.94 114 VAL A N 1
ATOM 892 C CA . VAL A 1 114 ? -20.612 -1.863 40.898 1.00 92.94 114 VAL A CA 1
ATOM 893 C C . VAL A 1 114 ? -19.922 -0.540 40.549 1.00 92.94 114 VAL A C 1
ATOM 895 O O . VAL A 1 114 ? -19.487 -0.367 39.416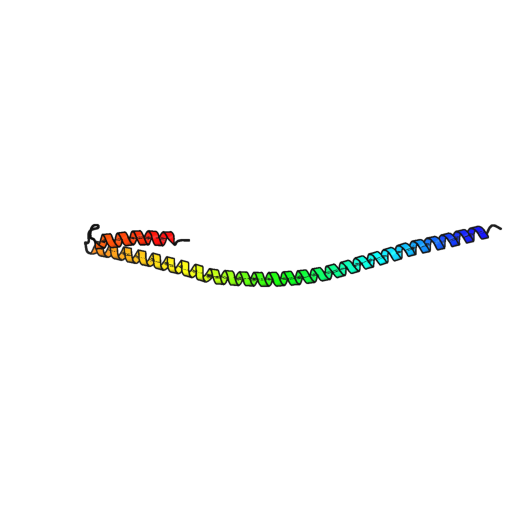 1.00 92.94 114 VAL A O 1
ATOM 898 N N . SER A 1 115 ? -19.769 0.384 41.501 1.00 92.44 115 SER A N 1
ATOM 899 C CA . SER A 1 115 ? -19.064 1.655 41.263 1.00 92.44 115 SER A CA 1
ATOM 900 C C . SER A 1 115 ? -17.562 1.452 41.039 1.00 92.44 115 SER A C 1
ATOM 902 O O . SER A 1 115 ? -16.996 2.053 40.132 1.00 92.44 115 SER A O 1
ATOM 904 N N . VAL A 1 116 ? -16.927 0.553 41.797 1.00 94.00 116 VAL A N 1
ATOM 905 C CA . VAL A 1 116 ? -15.523 0.163 41.579 1.00 94.00 116 VAL A CA 1
ATOM 906 C C . VAL A 1 116 ? -15.355 -0.530 40.225 1.00 94.00 116 VAL A C 1
ATOM 908 O O . VAL A 1 116 ? -14.407 -0.237 39.499 1.00 94.00 116 VAL A O 1
ATOM 911 N N . LEU A 1 117 ? -16.293 -1.409 39.855 1.00 93.19 117 LEU A N 1
ATOM 912 C CA . LEU A 1 117 ? -16.303 -2.065 38.547 1.00 93.19 117 LEU A CA 1
ATOM 913 C C . LEU A 1 117 ? -16.450 -1.047 37.404 1.00 93.19 117 LEU A C 1
ATOM 915 O O . LEU A 1 117 ? -15.749 -1.154 36.404 1.00 93.19 117 LEU A O 1
ATOM 919 N N . LEU A 1 118 ? -17.319 -0.043 37.561 1.00 93.69 118 LEU A N 1
ATOM 920 C CA . LEU A 1 118 ? -17.468 1.059 36.608 1.00 93.69 118 LEU A CA 1
ATOM 921 C C . LEU A 1 118 ? -16.163 1.844 36.441 1.00 93.69 118 LEU A C 1
ATOM 923 O O . LEU A 1 118 ? -15.740 2.062 35.313 1.00 93.69 118 LEU A O 1
ATOM 927 N N . GLU A 1 119 ? -15.479 2.206 37.530 1.00 93.19 119 GLU A N 1
ATOM 928 C CA . GLU A 1 119 ? -14.188 2.905 37.443 1.00 93.19 119 GLU A CA 1
ATOM 929 C C . GLU A 1 119 ? -13.103 2.075 36.740 1.00 93.19 119 GLU A C 1
ATOM 931 O O . GLU A 1 119 ? -12.255 2.627 36.034 1.00 93.19 119 GLU A O 1
ATOM 936 N N . GLN A 1 120 ? -13.098 0.756 36.944 1.00 93.38 120 GLN A N 1
ATOM 937 C CA . GLN A 1 120 ? -12.176 -0.152 36.258 1.00 93.38 120 GLN A CA 1
ATOM 938 C C . GLN A 1 120 ? -12.506 -0.246 34.766 1.00 93.38 120 GLN A C 1
ATOM 940 O O . GLN A 1 120 ? -11.625 -0.021 33.939 1.00 93.38 120 GLN A O 1
ATOM 945 N N . LEU A 1 121 ? -13.777 -0.470 34.425 1.00 92.06 121 LEU A N 1
ATOM 946 C CA . LEU A 1 121 ? -14.264 -0.513 33.045 1.00 92.06 121 LEU A CA 1
ATOM 947 C C . LEU A 1 121 ? -14.002 0.797 32.296 1.00 92.06 121 LEU A C 1
ATOM 949 O O . LEU A 1 121 ? -13.537 0.769 31.164 1.00 92.06 121 LEU A O 1
ATOM 953 N N . GLU A 1 122 ? -14.230 1.953 32.921 1.00 92.38 122 GLU A N 1
ATOM 954 C CA . GLU A 1 122 ? -13.955 3.253 32.303 1.00 92.38 122 GLU A CA 1
ATOM 955 C C . GLU A 1 122 ? -12.467 3.440 31.984 1.00 92.38 122 GLU A C 1
ATOM 957 O O . GLU A 1 122 ? -12.126 4.039 30.962 1.00 92.38 122 GLU A O 1
ATOM 962 N N . LYS A 1 123 ? -11.568 2.941 32.842 1.00 91.44 123 LYS A N 1
ATOM 963 C CA . LYS A 1 123 ? -10.120 2.968 32.584 1.00 91.44 123 LYS A CA 1
ATOM 964 C C . LYS A 1 123 ? -9.741 2.012 31.458 1.00 91.44 123 LYS A C 1
ATOM 966 O O . LYS A 1 123 ? -8.976 2.403 30.580 1.00 91.44 123 LYS A O 1
ATOM 971 N N . GLU A 1 124 ? -10.293 0.801 31.467 1.00 87.81 124 GLU A N 1
ATOM 972 C CA . GLU A 1 124 ? -10.071 -0.200 30.420 1.00 87.81 124 GLU A CA 1
ATOM 973 C C . GLU A 1 124 ? -10.539 0.318 29.053 1.00 87.81 124 GLU A C 1
ATOM 975 O O . GLU A 1 124 ? -9.741 0.347 28.116 1.00 87.81 124 GLU A O 1
ATOM 980 N N . CYS A 1 125 ? -11.769 0.835 28.950 1.00 87.62 125 CYS A N 1
ATOM 981 C CA . CYS A 1 125 ? -12.303 1.375 27.697 1.00 87.62 125 CYS A CA 1
ATOM 982 C C . CYS A 1 125 ? -11.505 2.590 27.196 1.00 87.62 125 CYS A C 1
ATOM 984 O O . CYS A 1 125 ? -11.239 2.688 26.003 1.00 87.62 125 CYS A O 1
ATOM 986 N N . LYS A 1 126 ? -11.053 3.489 28.086 1.00 85.00 126 LYS A N 1
ATOM 987 C CA . LYS A 1 126 ? -10.200 4.633 27.699 1.00 85.00 126 LYS A CA 1
ATOM 988 C C . LYS A 1 126 ? -8.820 4.211 27.205 1.00 85.00 126 LYS A C 1
ATOM 990 O O . LYS A 1 126 ? -8.255 4.883 26.354 1.00 85.00 126 LYS A O 1
ATOM 995 N N . SER A 1 127 ? -8.262 3.129 27.747 1.00 81.81 127 SER A N 1
ATOM 996 C CA . SER A 1 127 ? -6.946 2.628 27.331 1.00 81.81 127 SER A CA 1
ATOM 997 C C . SER A 1 127 ? -6.959 1.918 25.975 1.00 81.81 127 SER A C 1
ATOM 999 O O . SER A 1 127 ? -5.904 1.751 25.372 1.00 81.81 127 SER A O 1
ATOM 1001 N N . LYS A 1 128 ? -8.146 1.504 25.513 1.00 71.06 128 LYS A N 1
ATOM 1002 C CA . LYS A 1 128 ? -8.362 0.782 24.256 1.00 71.06 128 LYS A CA 1
ATOM 1003 C C . LYS A 1 128 ? -8.822 1.664 23.088 1.00 71.06 128 LYS A C 1
ATOM 1005 O O . LYS A 1 128 ? -8.919 1.156 21.978 1.00 71.06 128 LYS A O 1
ATOM 1010 N N . GLN A 1 129 ? -9.101 2.951 23.311 1.00 64.88 129 GLN A N 1
ATOM 1011 C CA . GLN A 1 129 ? -9.401 3.876 22.214 1.00 64.88 129 GLN A CA 1
ATOM 1012 C C . GLN A 1 129 ? -8.106 4.214 21.444 1.00 64.88 129 GLN A C 1
ATOM 1014 O O . GLN A 1 129 ? -7.136 4.617 22.091 1.00 64.88 129 GLN A O 1
ATOM 1019 N N . PRO A 1 130 ? -8.066 4.006 20.111 1.00 59.22 130 PRO A N 1
ATOM 1020 C CA . PRO A 1 130 ? -6.878 4.236 19.284 1.00 59.22 130 PRO A CA 1
ATOM 1021 C C . PRO A 1 130 ? -6.483 5.715 19.155 1.00 59.22 130 PRO A C 1
ATOM 1023 O O . PRO A 1 130 ? -7.367 6.597 19.261 1.00 59.22 130 PRO A O 1
#

pLDDT: mean 84.75, std 13.92, range [49.84, 97.88]

Secondary structure (DSSP, 8-state):
--HHHHHHHHHHHHHHHHHHHHHHHHHHHHHHHHHHHHHHHHHHHHHHHHHHHHHHHHHHHHHHHHHHHHHHHHHHHHHHHHHHHHHHHHHHHHHHHHHHHTT--TTSHHHHHHHHHHHHHHHHHHHT--

Sequence (130 aa):
MRYASAALLCATLMFTNTAAFAETDEADKARIQILEDQVTQLKAEVRRLRLTTSEMQTRLNQVNIILHDLQQPEKAELSDEEADCQQRLADAHKTRDKLVSLGYKAGHPDVVNVSVLLEQLEKECKSKQP

=== Feature glossary ===
Reading guide. The protein is described through the following features:

Foldseek 3Di. A 3Di character summarizes, for each residue, the relative orientation of the Cα frame of its nearest spatial neighbor. Because it encodes fold topology rather than chemistry, 3Di alignments detect remote structural similarity that sequence alignment misses.

Contact-map, Ramachandran, and PAE plots. Plot images: a contact map (which residues are close in 3D, as an N×N binary image), a Ramachandran scatter (backbone torsion angles, revealing secondary-structure composition at a glance), and — for AlphaFold structures — a PAE heatmap (pairwise prediction confidence).

Radius of gyration, Cα contacts, bounding box. Radius of gyration (Rg) is the root-mean-square distance of Cα atoms from their centroid — a single number for overall size and compactness. A globular domain of N residues has Rg ≈ 2.2·N^0.38 Å; an extended or disordered chain has a much larger Rg. The Cα contact count is the number of residue pairs whose Cα atoms are within 8 Å and are more than four positions apart in sequence — a standard proxy for tertiary packing density. The bounding box is the smallest axis-aligned box enclosing all Cα atoms.

Secondary structure (8-state, DSSP). Eight-state secondary structure (DSSP): H is the canonical α-helix, G the tighter 3₁₀-helix, I the wider π-helix; E/B are β-structure, T and S are turns and bends, and '-' is everything else. DSSP derives these from the pattern of main-chain N–H···O=C hydrogen bonds, not from the sequence.

B-factor. B-factor (Debye–Waller factor) reflects atomic displacement in the crystal lattice. It is an experimental observable (units Å²), not a prediction; low values mean the atom is pinned down, high values mean it moves or is heterogeneous across the crystal.

pLDDT. pLDDT is the predicted lDDT-Cα score: AlphaFold's confidence that the local environment of each residue (all inter-atomic distances within 15 Å) is correctly placed. It is a per-residue number between 0 and 100, with higher meaning more reliable.

Nearest PDB structures. Nearest PDB neighbors are the top structural matches found by Foldseek when searching this structure against the entire Protein Data Bank. Each hit reports a TM-score (0 to 1; >0.5 almost always implies the same fold) and an E-value. These are *structural* homologs — they may share no detectable sequence similarity.

Solvent-accessible surface area. Accessible surface area quantifies burial. A residue with SASA near zero is packed into the hydrophobic core; one with SASA >100 Å² sits on the surface. Computed here via the Shrake–Rupley numerical algorithm with a 1.4 Å probe.

Rendered structure images. Structure images are PyMOL renders from six orthogonal camera directions. Cartoon representation draws helices as coils and strands as arrows; sticks shows the backbone as bonds; surface shows the solvent-excluded envelope. Rainbow coloring maps sequence position to hue (blue→red, N→C); chain coloring assigns a distinct color per polypeptide.

Backbone torsions (φ/ψ). φ (phi) and ψ (psi) are the two rotatable backbone dihedrals per residue: φ is the C(i-1)–N–Cα–C torsion, ψ is the N–Cα–C–N(i+1) torsion, both in degrees on (−180°, 180°]. α-helical residues cluster near (−60°, −45°); β-strand residues near (−120°, +130°). A Ramachandran plot is simply a scatter of (φ, ψ) for every residue.

Predicted aligned error. Predicted Aligned Error (PAE) is an AlphaFold confidence matrix: entry (i, j) is the expected error in the position of residue j, in ångströms, when the prediction is superimposed on the true structure at residue i. Low PAE within a block of residues means that block is internally rigid and well-predicted; high PAE between two blocks means their relative placement is uncertain even if each block individually is confident.

mmCIF coordinates. Structure coordinates are given as an mmCIF _atom_site loop: one row per atom with element, residue name, chain id, sequence number, and x/y/z position in Å. Only the four main-chain atoms per residue are included here; side chains are omitted to keep the record compact.

InterPro / GO / CATH / organism. Database cross-references. InterPro integrates a dozen domain/family signature databases into unified entries with residue-range hits. GO terms attach function/process/location labels with evidence codes. CATH codes position the fold in a four-level structural taxonomy. Organism is the NCBI-taxonomy species name.

Secondary structure (3-state, P-SEA). SS3 is a coarse helix/strand/coil call (letters a/b/c) made by the P-SEA algorithm from inter-Cα distances and dihedrals. It is less detailed than DSSP but needs only Cα positions.

Sequence. Sequence gives the chain of amino acids in standard one-letter code (A=alanine, C=cysteine, …, Y=tyrosine), read N→C. It is the only feature that is directly encoded by the gene; all structural features are derived from the folded form of this sequence.